Protein AF-A1TMW2-F1 (afdb_monomer_lite)

pLDDT: mean 96.27, std 4.97, range [53.75, 98.62]

Radius of gyration: 14.46 Å; chains: 1; bounding box: 36×32×36 Å

Structure (mmCIF, N/CA/C/O backbone):
data_AF-A1TMW2-F1
#
_entry.id   AF-A1TMW2-F1
#
loop_
_atom_site.group_PDB
_atom_site.id
_atom_site.type_symbol
_atom_site.label_atom_id
_atom_site.label_alt_id
_atom_site.label_comp_id
_atom_site.label_asym_id
_atom_site.label_entity_id
_atom_site.label_seq_id
_atom_site.pdbx_PDB_ins_code
_atom_site.Cartn_x
_atom_site.Cartn_y
_atom_site.Cartn_z
_atom_site.occupancy
_atom_site.B_iso_or_equiv
_atom_site.auth_seq_id
_atom_site.auth_comp_id
_atom_site.auth_asym_id
_atom_site.auth_atom_id
_atom_site.pdbx_PDB_model_num
ATOM 1 N N . MET A 1 1 ? 2.698 -14.244 2.326 1.00 80.12 1 MET A N 1
ATOM 2 C CA . MET A 1 1 ? 3.630 -13.751 1.301 1.00 80.12 1 MET A CA 1
ATOM 3 C C . MET A 1 1 ? 2.837 -12.822 0.417 1.00 80.12 1 MET A C 1
ATOM 5 O O . MET A 1 1 ? 1.767 -13.215 -0.052 1.00 80.12 1 MET A O 1
ATOM 9 N N . ALA A 1 2 ? 3.339 -11.604 0.244 1.00 89.25 2 ALA A N 1
ATOM 10 C CA . ALA A 1 2 ? 2.633 -10.568 -0.482 1.00 89.25 2 ALA A CA 1
ATOM 11 C C . ALA A 1 2 ? 2.417 -10.974 -1.949 1.00 89.25 2 ALA A C 1
ATOM 13 O O . ALA A 1 2 ? 3.272 -11.595 -2.581 1.00 89.25 2 ALA A O 1
ATOM 14 N N . LYS A 1 3 ? 1.246 -10.631 -2.478 1.00 96.19 3 LYS A N 1
ATOM 15 C CA . LYS A 1 3 ? 0.779 -10.953 -3.822 1.00 96.19 3 LYS A CA 1
ATOM 16 C C . LYS A 1 3 ? 1.001 -9.746 -4.728 1.00 96.19 3 LYS A C 1
ATOM 18 O O . LYS A 1 3 ? 0.596 -8.629 -4.406 1.00 96.19 3 LYS A O 1
ATOM 23 N N . PHE A 1 4 ? 1.630 -9.988 -5.869 1.00 97.19 4 PHE A N 1
ATOM 24 C CA . PHE A 1 4 ? 1.927 -8.983 -6.885 1.00 97.19 4 PHE A CA 1
ATOM 25 C C . PHE A 1 4 ? 0.949 -9.194 -8.039 1.00 97.19 4 PHE A C 1
ATOM 27 O O . PHE A 1 4 ? 0.825 -10.322 -8.526 1.00 97.19 4 PHE A O 1
ATOM 34 N N . SER A 1 5 ? 0.250 -8.135 -8.446 1.00 98.25 5 SER A N 1
ATOM 35 C CA . SER A 1 5 ? -0.669 -8.158 -9.601 1.00 98.25 5 SER A CA 1
ATOM 36 C C . SER A 1 5 ? 0.029 -8.579 -10.890 1.00 98.25 5 SER A C 1
ATOM 38 O O . SER A 1 5 ? 1.244 -8.416 -11.033 1.00 98.25 5 SER A O 1
ATOM 40 N N . THR A 1 6 ? -0.743 -9.073 -11.853 1.00 98.25 6 THR A N 1
ATOM 41 C CA . THR A 1 6 ? -0.240 -9.415 -13.187 1.00 98.25 6 THR A CA 1
ATOM 42 C C . THR A 1 6 ? 0.442 -8.214 -13.848 1.00 98.25 6 THR A C 1
ATOM 44 O O . THR A 1 6 ? 1.569 -8.351 -14.322 1.00 98.25 6 THR A O 1
ATOM 47 N N . GLY A 1 7 ? -0.165 -7.025 -13.780 1.00 97.44 7 GLY A N 1
ATOM 48 C CA . GLY A 1 7 ? 0.396 -5.798 -14.351 1.00 97.44 7 GLY A CA 1
ATOM 49 C C . GLY A 1 7 ? 1.739 -5.411 -13.730 1.00 97.44 7 GLY A C 1
ATOM 50 O O . GLY A 1 7 ? 2.684 -5.098 -14.451 1.00 97.44 7 GLY A O 1
ATOM 51 N N . LEU A 1 8 ? 1.868 -5.517 -12.402 1.00 97.69 8 LEU A N 1
ATOM 52 C CA . LEU A 1 8 ? 3.133 -5.241 -11.717 1.00 97.69 8 LEU A CA 1
ATOM 53 C C . LEU A 1 8 ? 4.221 -6.256 -12.085 1.00 97.69 8 LEU A C 1
ATOM 55 O O . LEU A 1 8 ? 5.348 -5.863 -12.373 1.00 97.69 8 LEU A O 1
ATOM 59 N N . ARG A 1 9 ? 3.897 -7.555 -12.082 1.00 97.50 9 ARG A N 1
ATOM 60 C CA . ARG A 1 9 ? 4.870 -8.611 -12.407 1.00 97.50 9 ARG A CA 1
ATOM 61 C C . ARG A 1 9 ? 5.373 -8.487 -13.843 1.00 97.50 9 ARG A C 1
ATOM 63 O O . ARG A 1 9 ? 6.576 -8.573 -14.058 1.00 97.50 9 ARG A O 1
ATOM 70 N N . ASN A 1 10 ? 4.471 -8.271 -14.799 1.00 97.69 10 ASN A N 1
ATOM 71 C CA . ASN A 1 10 ? 4.841 -8.133 -16.206 1.00 97.69 10 ASN A CA 1
ATOM 72 C C . ASN A 1 10 ? 5.665 -6.863 -16.430 1.00 97.69 10 ASN A C 1
ATOM 74 O O . ASN A 1 10 ? 6.739 -6.949 -17.010 1.00 97.69 10 ASN A O 1
ATOM 78 N N . GLY A 1 11 ? 5.243 -5.721 -15.872 1.00 97.19 11 GLY A N 1
ATOM 79 C CA . GLY A 1 11 ? 6.004 -4.473 -15.974 1.00 97.19 11 GLY A CA 1
ATOM 80 C C . GLY A 1 11 ? 7.436 -4.608 -15.447 1.00 97.19 11 GLY A C 1
ATOM 81 O O . GLY A 1 11 ? 8.371 -4.167 -16.111 1.00 97.19 11 GLY A O 1
ATOM 82 N N . MET A 1 12 ? 7.615 -5.300 -14.314 1.00 96.12 12 MET A N 1
ATOM 83 C CA . MET A 1 12 ? 8.933 -5.584 -13.727 1.00 96.12 12 MET A CA 1
ATOM 84 C C . MET A 1 12 ? 9.821 -6.505 -14.563 1.00 96.12 12 MET A C 1
ATOM 86 O O . MET A 1 12 ? 11.042 -6.417 -14.447 1.00 96.12 12 MET A O 1
ATOM 90 N N . LEU A 1 13 ? 9.233 -7.409 -15.348 1.00 96.12 13 LEU A N 1
ATOM 91 C CA . LEU A 1 13 ? 9.965 -8.294 -16.258 1.00 96.12 13 LEU A CA 1
ATOM 92 C C . LEU A 1 13 ? 10.214 -7.655 -17.631 1.00 96.12 13 LEU A C 1
ATOM 94 O O . LEU A 1 13 ? 11.033 -8.159 -18.396 1.00 96.12 13 LEU A O 1
ATOM 98 N N . GLU A 1 14 ? 9.517 -6.563 -17.930 1.00 95.44 14 GLU A N 1
ATOM 99 C CA . GLU A 1 14 ? 9.705 -5.749 -19.123 1.00 95.44 14 GLU A CA 1
ATOM 100 C C . GLU A 1 14 ? 10.621 -4.553 -18.804 1.00 95.44 14 GLU A C 1
ATOM 102 O O . GLU A 1 14 ? 11.790 -4.736 -18.464 1.00 95.44 14 GLU A O 1
ATOM 107 N N . SER A 1 15 ? 10.130 -3.317 -18.939 1.00 93.25 15 SER A N 1
ATOM 108 C CA . SER A 1 15 ? 10.937 -2.099 -18.794 1.00 93.25 15 SER A CA 1
ATOM 109 C C . SER A 1 15 ? 10.688 -1.313 -17.507 1.00 93.25 15 SER A C 1
ATOM 111 O O . SER A 1 15 ? 11.437 -0.381 -17.230 1.00 93.25 15 SER A O 1
ATOM 113 N N . THR A 1 16 ? 9.651 -1.638 -16.732 1.00 94.12 16 THR A N 1
ATOM 114 C CA . THR A 1 16 ? 9.208 -0.823 -15.591 1.00 94.12 16 THR A CA 1
ATOM 115 C C . THR A 1 16 ? 9.685 -1.422 -14.275 1.00 94.12 16 THR A C 1
ATOM 117 O O . THR A 1 16 ? 9.161 -2.424 -13.800 1.00 94.12 16 THR A O 1
ATOM 120 N N . GLY A 1 17 ? 10.642 -0.777 -13.609 1.00 94.94 17 GLY A N 1
ATOM 121 C CA . GLY A 1 17 ? 11.084 -1.226 -12.285 1.00 94.94 17 GLY A CA 1
ATOM 122 C C . GLY A 1 17 ? 9.980 -1.113 -11.220 1.00 94.94 17 GLY A C 1
ATOM 123 O O . GLY A 1 17 ? 9.101 -0.259 -11.310 1.00 94.94 17 GLY A O 1
ATOM 124 N N . PHE A 1 18 ? 10.059 -1.907 -10.141 1.00 96.06 18 PHE A N 1
ATOM 125 C CA . PHE A 1 18 ? 9.075 -1.859 -9.038 1.00 96.06 18 PHE A CA 1
ATOM 126 C C . PHE A 1 18 ? 8.871 -0.437 -8.490 1.00 96.06 18 PHE A C 1
ATOM 128 O O . PHE A 1 18 ? 7.740 -0.013 -8.253 1.00 96.06 18 PHE A O 1
ATOM 135 N N . LYS A 1 19 ? 9.971 0.311 -8.297 1.00 96.88 19 LYS A N 1
ATOM 136 C CA . LYS A 1 19 ? 9.914 1.695 -7.809 1.00 96.88 19 LYS A CA 1
ATOM 137 C C . LYS A 1 19 ? 9.102 2.573 -8.754 1.00 96.88 19 LYS A C 1
ATOM 139 O O . LYS A 1 19 ? 8.245 3.301 -8.285 1.00 96.88 19 LYS A O 1
ATOM 144 N N . GLU A 1 20 ? 9.357 2.496 -10.053 1.00 96.62 20 GLU A N 1
ATOM 145 C CA . GLU A 1 20 ? 8.649 3.292 -11.058 1.00 96.62 20 GLU A CA 1
ATOM 146 C C . GLU A 1 20 ? 7.156 2.947 -11.099 1.00 96.62 20 GLU A C 1
ATOM 148 O O . GLU A 1 20 ? 6.323 3.846 -11.108 1.00 96.62 20 GLU A O 1
ATOM 153 N N . ALA A 1 21 ? 6.814 1.658 -11.025 1.00 97.19 21 ALA A N 1
ATOM 154 C CA . ALA A 1 21 ? 5.427 1.200 -11.064 1.00 97.19 21 ALA A CA 1
ATOM 155 C C . ALA A 1 21 ? 4.581 1.667 -9.867 1.00 97.19 21 ALA A C 1
ATOM 157 O O . ALA A 1 21 ? 3.366 1.813 -10.000 1.00 97.19 21 ALA A O 1
ATOM 158 N N . LEU A 1 22 ? 5.191 1.839 -8.687 1.00 97.44 22 LEU A N 1
ATOM 159 C CA . LEU A 1 22 ? 4.461 2.066 -7.434 1.00 97.44 22 LEU A CA 1
ATOM 160 C C . LEU A 1 22 ? 4.823 3.367 -6.708 1.00 97.44 22 LEU A C 1
ATOM 162 O O . LEU A 1 22 ? 4.185 3.687 -5.703 1.00 97.44 22 LEU A O 1
ATOM 166 N N . GLN A 1 23 ? 5.796 4.144 -7.179 1.00 96.94 23 GLN A N 1
ATOM 167 C CA . GLN A 1 23 ? 6.070 5.468 -6.622 1.00 96.94 23 GLN A CA 1
ATOM 168 C C . GLN A 1 23 ? 4.867 6.399 -6.850 1.00 96.94 23 GLN A C 1
ATOM 170 O O . GLN A 1 23 ? 4.237 6.380 -7.902 1.00 96.94 23 GLN A O 1
ATOM 175 N N . GLY A 1 24 ? 4.512 7.190 -5.837 1.00 97.56 24 GLY A N 1
ATOM 176 C CA . GLY A 1 24 ? 3.328 8.051 -5.861 1.00 97.56 24 GLY A CA 1
ATOM 177 C C . GLY A 1 24 ? 2.005 7.325 -5.572 1.00 97.56 24 GLY A C 1
ATOM 178 O O . GLY A 1 24 ? 0.946 7.949 -5.626 1.00 97.56 24 GLY A O 1
ATOM 179 N N . SER A 1 25 ? 2.046 6.031 -5.239 1.00 98.19 25 SER A N 1
ATOM 180 C CA . SER A 1 25 ? 0.864 5.232 -4.879 1.00 98.19 25 SER A CA 1
ATOM 181 C C . SER A 1 25 ? 0.273 5.626 -3.522 1.00 98.19 25 SER A C 1
ATOM 183 O O . SER A 1 25 ? 0.828 6.436 -2.788 1.00 98.19 25 SER A O 1
ATOM 185 N N . VAL A 1 26 ? -0.847 5.016 -3.150 1.00 98.62 26 VAL A N 1
ATOM 186 C CA . VAL A 1 26 ? -1.420 5.083 -1.799 1.00 98.62 26 VAL A CA 1
ATOM 187 C C . VAL A 1 26 ? -1.525 3.680 -1.218 1.00 98.62 26 VAL A C 1
ATOM 189 O O . VAL A 1 26 ? -1.684 2.709 -1.960 1.00 98.62 26 VAL A O 1
ATOM 192 N N . LEU A 1 27 ? -1.447 3.556 0.108 1.00 98.62 27 LEU A N 1
ATOM 193 C CA . LEU A 1 27 ? -1.604 2.271 0.789 1.00 98.62 27 LEU A CA 1
ATOM 194 C C . LEU A 1 27 ? -2.971 2.230 1.467 1.00 98.62 27 LEU A C 1
ATOM 196 O O . LEU A 1 27 ? -3.232 2.954 2.425 1.00 98.62 27 LEU A O 1
ATOM 200 N N . LYS A 1 28 ? -3.856 1.386 0.948 1.00 98.56 28 LYS A N 1
ATOM 201 C CA . LYS A 1 28 ? -5.219 1.189 1.440 1.00 98.56 28 LYS A CA 1
ATOM 202 C C . LYS A 1 28 ? -5.248 -0.015 2.378 1.00 98.56 28 LYS A C 1
ATOM 204 O O . LYS A 1 28 ? -4.745 -1.078 2.023 1.00 98.56 28 LYS A O 1
ATOM 209 N N . ILE A 1 29 ? -5.819 0.148 3.566 1.00 98.50 29 ILE A N 1
ATOM 210 C CA . ILE A 1 29 ? -5.948 -0.889 4.597 1.00 98.50 29 ILE A CA 1
ATOM 211 C C . ILE A 1 29 ? -7.407 -1.302 4.691 1.00 98.50 29 ILE A C 1
ATOM 213 O O . ILE A 1 29 ? -8.282 -0.448 4.828 1.00 98.50 29 ILE A O 1
ATOM 217 N N . TYR A 1 30 ? -7.655 -2.606 4.665 1.00 98.56 30 TYR A N 1
ATOM 218 C CA . TYR A 1 30 ? -8.991 -3.181 4.628 1.00 98.56 30 TYR A CA 1
ATOM 219 C C . TYR A 1 30 ? -9.224 -4.166 5.774 1.00 98.56 30 TYR A C 1
ATOM 221 O O . TYR A 1 30 ? -8.307 -4.852 6.244 1.00 98.56 30 TYR A O 1
ATOM 229 N N . GLY A 1 31 ? -10.481 -4.258 6.198 1.00 98.19 31 GLY A N 1
ATOM 230 C CA . GLY A 1 31 ? -10.981 -5.271 7.119 1.00 98.19 31 GLY A CA 1
ATOM 231 C C . GLY A 1 31 ? -11.981 -6.196 6.436 1.00 98.19 31 GLY A C 1
ATOM 232 O O . GLY A 1 31 ? -12.925 -5.719 5.810 1.00 98.19 31 GLY A O 1
ATOM 233 N N . GLY A 1 32 ? -11.798 -7.508 6.566 1.00 97.00 32 GLY A N 1
ATOM 234 C CA . GLY A 1 32 ? -12.693 -8.517 6.002 1.00 97.00 32 GLY A CA 1
ATOM 235 C C . GLY A 1 32 ? -11.936 -9.699 5.404 1.00 97.00 32 GLY A C 1
ATOM 236 O O . GLY A 1 32 ? -10.801 -9.985 5.778 1.00 97.00 32 GLY A O 1
ATOM 237 N N . ALA A 1 33 ? -12.580 -10.404 4.473 1.00 96.94 33 ALA A N 1
ATOM 238 C CA . ALA A 1 33 ? -11.916 -11.451 3.708 1.00 96.94 33 ALA A CA 1
ATOM 239 C C . ALA A 1 33 ? -10.815 -10.840 2.831 1.00 96.94 33 ALA A C 1
ATOM 241 O O . ALA A 1 33 ? -11.037 -9.817 2.183 1.00 96.94 33 ALA A O 1
ATOM 242 N N . VAL A 1 34 ? -9.640 -11.468 2.813 1.00 97.38 34 VAL A N 1
ATOM 243 C CA . VAL A 1 34 ? -8.524 -11.067 1.949 1.00 97.38 34 VAL A CA 1
ATOM 244 C C . VAL A 1 34 ? -8.770 -11.617 0.542 1.00 97.38 34 VAL A C 1
ATOM 246 O O . VAL A 1 34 ? -9.008 -12.819 0.432 1.00 97.38 34 VAL A O 1
ATOM 249 N N . PRO A 1 35 ? -8.666 -10.806 -0.528 1.00 97.44 35 PRO A N 1
ATOM 250 C CA . PRO A 1 35 ? -8.782 -11.318 -1.889 1.00 97.44 35 PRO A CA 1
ATOM 251 C C . PRO A 1 35 ? -7.732 -12.396 -2.222 1.00 97.44 35 PRO A C 1
ATOM 253 O O . PRO A 1 35 ? -6.584 -12.365 -1.742 1.00 97.44 35 PRO A O 1
ATOM 256 N N . ASP A 1 36 ? -8.107 -13.330 -3.098 1.00 96.12 36 ASP A N 1
ATOM 257 C CA . ASP A 1 36 ? -7.264 -14.464 -3.508 1.00 96.12 36 ASP A CA 1
ATOM 258 C C . ASP A 1 36 ? -5.972 -14.031 -4.205 1.00 96.12 36 ASP A C 1
ATOM 260 O O . ASP A 1 36 ? -4.931 -14.665 -4.025 1.00 96.12 36 ASP A O 1
ATOM 264 N N . ASP A 1 37 ? -5.982 -12.891 -4.888 1.00 97.19 37 ASP A N 1
ATOM 265 C CA . ASP A 1 37 ? -4.805 -12.264 -5.477 1.00 97.19 37 ASP A CA 1
ATOM 266 C C . ASP A 1 37 ? -4.945 -10.731 -5.524 1.00 97.19 37 ASP A C 1
ATOM 268 O O . ASP A 1 37 ? -5.888 -10.151 -4.981 1.00 97.19 37 ASP A O 1
ATOM 272 N N . ALA A 1 38 ? -3.940 -10.060 -6.087 1.00 97.75 38 ALA A N 1
ATOM 273 C CA . ALA A 1 38 ? -3.936 -8.607 -6.236 1.00 97.75 38 ALA A CA 1
ATOM 274 C C . ALA A 1 38 ? -4.700 -8.124 -7.488 1.00 97.75 38 ALA A C 1
ATOM 276 O O . ALA A 1 38 ? -4.962 -6.925 -7.600 1.00 97.75 38 ALA A O 1
ATOM 277 N N . ASP A 1 39 ? -5.067 -9.025 -8.403 1.00 98.44 39 ASP A N 1
ATOM 278 C CA . ASP A 1 39 ? -5.857 -8.704 -9.594 1.00 98.44 39 ASP A CA 1
ATOM 279 C C . ASP A 1 39 ? -7.353 -8.662 -9.252 1.00 98.44 39 ASP A C 1
ATOM 281 O O . ASP A 1 39 ? -8.097 -7.847 -9.796 1.00 98.44 39 ASP A O 1
ATOM 285 N N . ALA A 1 40 ? -7.787 -9.482 -8.293 1.00 98.50 40 ALA A N 1
ATOM 286 C CA . ALA A 1 40 ? -9.149 -9.555 -7.799 1.00 98.50 40 ALA A CA 1
ATOM 287 C C . ALA A 1 40 ? -9.658 -8.216 -7.240 1.00 98.50 40 ALA A C 1
ATOM 289 O O . ALA A 1 40 ? 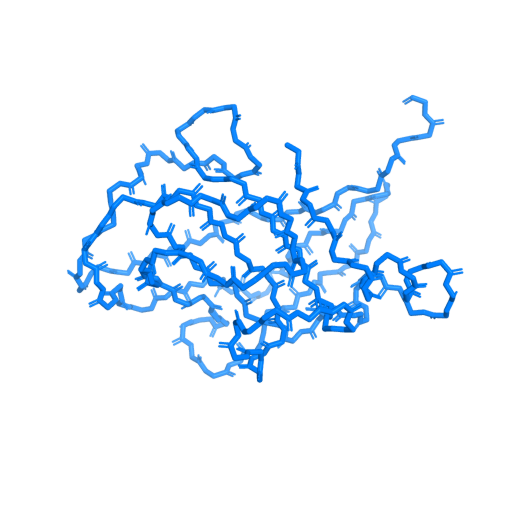-8.910 -7.388 -6.690 1.00 98.50 40 ALA A O 1
ATOM 290 N N . ALA A 1 41 ? -10.974 -8.030 -7.362 1.00 98.31 41 ALA A N 1
ATOM 291 C CA . ALA A 1 41 ? -11.668 -6.899 -6.767 1.00 98.31 41 ALA A CA 1
ATOM 292 C C . ALA A 1 41 ? -11.451 -6.870 -5.245 1.00 98.31 41 ALA A C 1
ATOM 294 O O . ALA A 1 41 ? -11.279 -7.908 -4.602 1.00 98.31 41 ALA A O 1
ATOM 295 N N . VAL A 1 42 ? -11.441 -5.670 -4.669 1.00 97.81 42 VAL A N 1
ATOM 296 C CA . VAL A 1 42 ? -11.352 -5.503 -3.215 1.00 97.81 42 VAL A CA 1
ATOM 297 C C . VAL A 1 42 ? -12.562 -6.142 -2.531 1.00 97.81 42 VAL A C 1
ATOM 299 O O . VAL A 1 42 ? -13.679 -6.091 -3.044 1.00 97.81 42 VAL A O 1
ATOM 302 N N . SER A 1 43 ? -12.347 -6.723 -1.354 1.00 96.00 43 SER A N 1
ATOM 303 C CA . SER A 1 43 ? -13.395 -7.320 -0.526 1.00 96.00 43 SER A CA 1
ATOM 304 C C . SER A 1 43 ? -13.350 -6.760 0.891 1.00 96.00 43 SER A C 1
ATOM 306 O O . SER A 1 43 ? -12.298 -6.396 1.407 1.00 96.00 43 SER A O 1
ATOM 308 N N . GLY A 1 44 ? -14.504 -6.702 1.552 1.00 96.00 44 GLY A N 1
ATOM 309 C CA . GLY A 1 44 ? -14.610 -6.111 2.885 1.00 96.00 44 GLY A CA 1
ATOM 310 C C . GLY A 1 44 ? -14.629 -4.581 2.864 1.00 96.00 44 GLY A C 1
ATOM 311 O O . GLY A 1 44 ? -15.057 -3.959 1.893 1.00 96.00 44 GLY A O 1
ATOM 312 N N . THR A 1 45 ? -14.200 -3.975 3.968 1.00 97.56 45 THR A N 1
ATOM 313 C CA . THR A 1 45 ? -14.364 -2.544 4.242 1.00 97.56 45 THR A CA 1
ATOM 314 C C . THR A 1 45 ? -13.020 -1.832 4.213 1.00 97.56 45 THR A C 1
ATOM 316 O O . THR A 1 45 ? -12.075 -2.269 4.867 1.00 97.56 45 THR A O 1
ATOM 319 N N . LEU A 1 46 ? -12.935 -0.703 3.507 1.00 97.94 46 LEU A N 1
ATOM 320 C CA . LEU A 1 46 ? -11.777 0.191 3.575 1.00 97.94 46 LEU A CA 1
ATOM 321 C C . LEU A 1 46 ? -11.736 0.875 4.949 1.00 97.94 46 LEU A C 1
ATOM 323 O O . LEU A 1 46 ? -12.631 1.642 5.287 1.00 97.94 46 LEU A O 1
ATOM 327 N N . LEU A 1 47 ? -10.691 0.608 5.731 1.00 98.31 47 LEU A N 1
ATOM 328 C CA . LEU A 1 47 ? -10.511 1.166 7.075 1.00 98.31 47 LEU A CA 1
ATOM 329 C C . LEU A 1 47 ? -9.645 2.420 7.073 1.00 98.31 47 LEU A C 1
ATOM 331 O O . LEU A 1 47 ? -9.884 3.317 7.870 1.00 98.31 47 LEU A O 1
ATOM 335 N N . ALA A 1 48 ? -8.629 2.490 6.210 1.00 98.00 48 ALA A N 1
ATOM 336 C CA . ALA A 1 48 ? -7.743 3.645 6.110 1.00 98.00 48 ALA A CA 1
ATOM 337 C C . ALA A 1 48 ? -7.085 3.739 4.731 1.00 98.00 48 ALA A C 1
ATOM 339 O O . ALA A 1 48 ? -6.819 2.727 4.088 1.00 98.00 48 ALA A O 1
ATOM 340 N N . THR A 1 49 ? -6.765 4.963 4.312 1.00 98.38 49 THR A N 1
ATOM 341 C CA . THR A 1 49 ? -5.849 5.232 3.195 1.00 98.38 49 THR A CA 1
ATOM 342 C C . THR A 1 49 ? -4.670 6.027 3.732 1.00 98.38 49 THR A C 1
ATOM 344 O O . THR A 1 49 ? -4.865 7.061 4.371 1.00 98.38 49 THR A O 1
ATOM 347 N N . LEU A 1 50 ? -3.462 5.520 3.510 1.00 98.62 50 LEU A N 1
ATOM 348 C CA . LEU A 1 50 ? -2.216 6.165 3.890 1.00 98.62 50 LEU A CA 1
ATOM 349 C C . LEU A 1 50 ? -1.655 6.951 2.711 1.00 98.62 50 LEU A C 1
ATOM 351 O O . LEU A 1 50 ? -1.562 6.440 1.592 1.00 98.62 50 LEU A O 1
ATOM 355 N N . THR A 1 51 ? -1.234 8.171 3.013 1.00 98.62 51 THR A N 1
ATOM 356 C CA . THR A 1 51 ? -0.587 9.121 2.106 1.00 98.62 51 THR A CA 1
ATOM 357 C C . THR A 1 51 ? 0.567 9.805 2.838 1.00 98.62 51 THR A C 1
ATOM 359 O O . THR A 1 51 ? 0.775 9.591 4.041 1.00 98.62 51 THR A O 1
ATOM 362 N N . ASP A 1 52 ? 1.345 10.623 2.129 1.00 98.31 52 ASP A N 1
ATOM 363 C CA . ASP A 1 52 ? 2.402 11.407 2.758 1.00 98.31 52 ASP A CA 1
ATOM 364 C C . ASP A 1 52 ? 1.799 12.441 3.717 1.00 98.31 52 ASP A C 1
ATOM 366 O O . ASP A 1 52 ? 0.952 13.255 3.341 1.00 98.31 52 ASP A O 1
ATOM 370 N N . ASN A 1 53 ? 2.198 12.360 4.986 1.00 98.12 53 ASN A N 1
ATOM 371 C CA . ASN A 1 53 ? 1.675 13.139 6.104 1.00 98.12 53 ASN A CA 1
ATOM 372 C C . ASN A 1 53 ? 0.140 13.066 6.281 1.00 98.12 53 ASN A C 1
ATOM 374 O O . ASN A 1 53 ? -0.447 13.880 6.999 1.00 98.12 53 ASN A 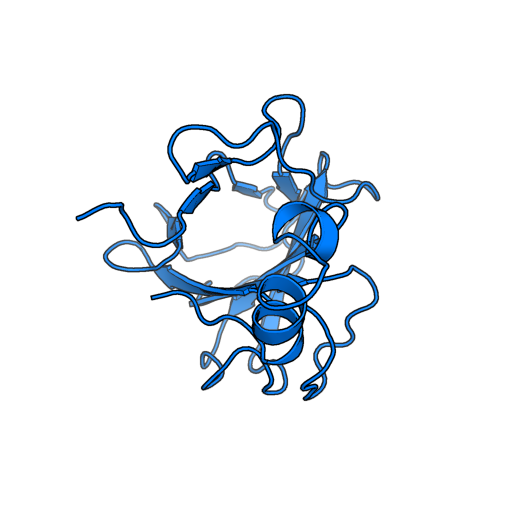O 1
ATOM 378 N N . GLY A 1 54 ? -0.526 12.080 5.668 1.00 97.38 54 GLY A N 1
ATOM 379 C CA . GLY A 1 54 ? -1.988 11.994 5.629 1.00 97.38 54 GLY A CA 1
ATOM 380 C C . GLY A 1 54 ? -2.645 13.098 4.787 1.00 97.38 54 GLY A C 1
ATOM 381 O O . GLY A 1 54 ? -3.808 13.427 5.027 1.00 97.38 54 GLY A O 1
ATOM 382 N N . GLY A 1 55 ? -1.891 13.715 3.870 1.00 96.00 55 GLY A N 1
ATOM 383 C CA . GLY A 1 55 ? -2.356 14.725 2.919 1.00 96.00 55 GLY A CA 1
ATOM 384 C C . GLY A 1 55 ? -2.703 14.132 1.550 1.00 96.00 55 GLY A C 1
ATOM 385 O O . GLY A 1 55 ? -3.166 12.997 1.448 1.00 96.00 55 GLY A O 1
ATOM 386 N N . SER A 1 56 ? -2.466 14.896 0.482 1.00 93.50 56 SER A N 1
ATOM 387 C CA . SER A 1 56 ? -2.699 14.476 -0.911 1.00 93.50 56 SER A CA 1
ATOM 388 C C . SER A 1 56 ? -1.464 13.888 -1.608 1.00 93.50 56 SER A C 1
ATOM 390 O O . SER A 1 56 ? -1.568 13.430 -2.743 1.00 93.50 56 SER A O 1
ATOM 392 N N . GLY A 1 57 ? -0.296 13.910 -0.957 1.00 95.81 57 GLY A N 1
ATOM 393 C CA . GLY A 1 57 ? 0.957 13.418 -1.528 1.00 95.81 57 GLY A CA 1
ATOM 394 C C . GLY A 1 57 ? 1.003 11.893 -1.622 1.00 95.81 57 GLY A C 1
ATOM 395 O O . GLY A 1 57 ? 0.656 11.190 -0.671 1.00 95.81 57 GLY A O 1
ATOM 396 N N . GLY A 1 58 ? 1.465 11.384 -2.763 1.00 97.25 58 GLY A N 1
ATOM 397 C CA . GLY A 1 58 ? 1.699 9.958 -2.961 1.00 97.25 58 GLY A CA 1
ATOM 398 C C . GLY A 1 58 ? 2.870 9.420 -2.131 1.00 97.25 58 GLY A C 1
ATOM 399 O O . GLY A 1 58 ? 3.774 10.149 -1.715 1.00 97.25 58 GLY A O 1
ATOM 400 N N . LEU A 1 59 ? 2.842 8.113 -1.903 1.00 98.44 59 LEU A N 1
ATOM 401 C CA . LEU A 1 59 ? 3.836 7.358 -1.160 1.00 98.44 59 LEU A CA 1
ATOM 402 C C . LEU A 1 59 ? 5.040 7.040 -2.054 1.00 98.44 59 LEU A C 1
ATOM 404 O O . LEU A 1 59 ? 4.913 6.425 -3.112 1.00 98.44 59 LEU A O 1
ATOM 408 N N . ASN A 1 60 ? 6.222 7.462 -1.621 1.00 97.88 60 ASN A N 1
ATOM 409 C CA . ASN A 1 60 ? 7.467 7.380 -2.368 1.00 97.88 60 ASN A CA 1
ATOM 410 C C . ASN A 1 60 ? 8.484 6.467 -1.681 1.00 97.88 60 ASN A C 1
ATOM 412 O O . ASN A 1 60 ? 8.501 6.302 -0.460 1.00 97.88 60 ASN A O 1
ATOM 416 N N . PHE A 1 61 ? 9.368 5.893 -2.492 1.00 98.19 61 PHE A N 1
ATOM 417 C CA . PHE A 1 61 ? 10.444 5.016 -2.045 1.00 98.19 61 PHE A CA 1
ATOM 418 C C . PHE A 1 61 ? 11.801 5.715 -2.097 1.00 98.19 61 PHE A C 1
ATOM 420 O O . PHE A 1 61 ? 12.062 6.520 -2.998 1.00 98.19 61 PHE A O 1
ATOM 427 N N . GLY A 1 62 ? 12.691 5.325 -1.183 1.00 97.25 62 GLY A N 1
ATOM 428 C CA . GLY A 1 62 ? 14.090 5.746 -1.179 1.00 97.25 62 GLY A CA 1
ATOM 429 C C . GLY A 1 62 ? 14.916 5.099 -2.299 1.00 97.25 62 GLY A C 1
ATOM 430 O O . GLY A 1 62 ? 14.396 4.669 -3.334 1.00 97.25 62 GLY A O 1
ATOM 431 N N . ALA A 1 63 ? 16.232 5.043 -2.111 1.00 96.44 63 ALA A N 1
ATOM 432 C CA . ALA A 1 63 ? 17.123 4.278 -2.982 1.00 96.44 63 ALA A CA 1
ATOM 433 C C . ALA A 1 63 ? 17.089 2.787 -2.611 1.00 96.44 63 ALA A C 1
ATOM 435 O O . ALA A 1 63 ? 17.011 2.443 -1.431 1.00 96.44 63 ALA A O 1
ATOM 436 N N . ALA A 1 64 ? 17.153 1.907 -3.611 1.00 95.75 64 ALA A N 1
ATOM 437 C CA . ALA A 1 64 ? 17.304 0.477 -3.367 1.00 95.75 64 ALA A CA 1
ATOM 438 C C . ALA A 1 64 ? 18.733 0.164 -2.895 1.00 95.75 64 ALA A C 1
ATOM 440 O O . ALA A 1 64 ? 19.695 0.726 -3.419 1.00 95.75 64 ALA A O 1
ATOM 441 N N . ALA A 1 65 ? 18.875 -0.759 -1.946 1.00 95.00 65 ALA A N 1
ATOM 442 C CA . ALA A 1 65 ? 20.165 -1.255 -1.473 1.00 95.00 65 ALA A CA 1
ATOM 443 C C . ALA A 1 65 ? 20.050 -2.741 -1.113 1.00 95.00 65 ALA A C 1
ATOM 445 O O . ALA A 1 65 ? 19.113 -3.143 -0.428 1.00 95.00 65 ALA A O 1
ATOM 446 N N . GLY A 1 66 ? 20.982 -3.572 -1.593 1.00 92.38 66 GLY A N 1
ATOM 447 C CA . GLY A 1 66 ? 21.013 -5.005 -1.261 1.00 92.38 66 GLY A CA 1
ATOM 448 C C . GLY A 1 66 ? 19.744 -5.784 -1.640 1.00 92.38 66 GLY A C 1
ATOM 449 O O . GLY A 1 66 ? 19.364 -6.698 -0.920 1.00 92.38 66 GLY A O 1
ATOM 450 N N . GLY A 1 67 ? 19.055 -5.399 -2.723 1.00 93.25 67 GLY A N 1
ATOM 451 C CA . GLY A 1 67 ? 17.792 -6.026 -3.146 1.00 93.25 67 GLY A CA 1
ATOM 452 C C . GLY A 1 67 ? 16.553 -5.573 -2.363 1.00 93.25 67 GLY A C 1
ATOM 453 O O . GLY A 1 67 ? 15.461 -6.084 -2.608 1.00 93.25 67 GLY A O 1
ATOM 454 N N . ILE A 1 68 ? 16.706 -4.604 -1.455 1.00 95.31 68 ILE A N 1
ATOM 455 C CA . ILE A 1 68 ? 15.637 -4.054 -0.619 1.00 95.31 68 ILE A CA 1
ATOM 456 C C . ILE A 1 68 ? 15.322 -2.624 -1.063 1.00 95.31 68 ILE A C 1
ATOM 458 O O . ILE A 1 68 ? 16.220 -1.798 -1.236 1.00 95.31 68 ILE A O 1
ATOM 462 N N . LEU A 1 69 ? 14.034 -2.322 -1.209 1.00 97.06 69 LEU A N 1
ATOM 463 C CA . LEU A 1 69 ? 13.509 -0.983 -1.443 1.00 97.06 69 LEU A CA 1
ATOM 464 C C . LEU A 1 69 ? 12.604 -0.573 -0.276 1.00 97.06 69 LEU A C 1
ATOM 466 O O . LEU A 1 69 ? 11.529 -1.140 -0.085 1.00 97.06 69 LEU A O 1
ATOM 470 N N . SER A 1 70 ? 13.031 0.431 0.485 1.00 97.75 70 SER A N 1
ATOM 471 C CA . SER A 1 70 ? 12.304 0.946 1.653 1.00 97.75 70 SER A CA 1
ATOM 472 C C 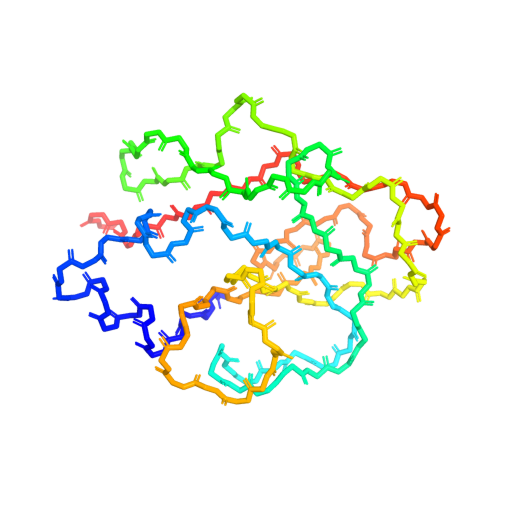. SER A 1 70 ? 11.499 2.200 1.320 1.00 97.75 70 SER A C 1
ATOM 474 O O . SER A 1 70 ? 11.824 2.924 0.370 1.00 97.75 70 SER A O 1
ATOM 476 N N . LYS A 1 71 ? 10.474 2.499 2.132 1.00 97.69 71 LYS A N 1
ATOM 477 C CA . LYS A 1 71 ? 9.804 3.808 2.090 1.00 97.69 71 LYS A CA 1
ATOM 478 C C . LYS A 1 71 ? 10.830 4.939 2.182 1.00 97.69 71 LYS A C 1
ATOM 480 O O . LYS A 1 71 ? 11.855 4.794 2.853 1.00 97.69 71 LYS A O 1
ATOM 485 N N . ASP A 1 72 ? 10.533 6.069 1.554 1.00 97.81 72 ASP A N 1
ATOM 486 C CA . ASP A 1 72 ? 11.336 7.275 1.717 1.00 97.81 72 ASP A CA 1
ATOM 487 C C . ASP A 1 72 ? 11.367 7.681 3.203 1.00 97.81 72 ASP A C 1
ATOM 489 O O . ASP A 1 72 ? 10.337 7.735 3.892 1.00 97.81 72 ASP A O 1
ATOM 493 N N . THR A 1 73 ? 12.569 7.905 3.732 1.00 95.50 73 THR A N 1
ATOM 494 C CA . THR A 1 73 ? 12.773 8.305 5.126 1.00 95.50 73 THR A CA 1
ATOM 495 C C . THR A 1 73 ? 12.309 9.735 5.376 1.00 95.50 73 THR A C 1
ATOM 497 O O . THR A 1 73 ? 11.951 10.044 6.510 1.00 95.50 73 THR A O 1
ATOM 500 N N . ALA A 1 74 ? 12.238 10.573 4.335 1.00 96.50 74 ALA A N 1
ATOM 501 C CA . ALA A 1 74 ? 11.708 11.930 4.420 1.00 96.50 74 ALA A CA 1
ATOM 502 C C . ALA A 1 74 ? 10.172 11.975 4.532 1.00 96.50 74 ALA A C 1
ATOM 504 O O . ALA A 1 74 ? 9.621 12.989 4.957 1.00 96.50 74 ALA A O 1
ATOM 505 N N . GLN A 1 75 ? 9.473 10.891 4.178 1.00 97.81 75 GLN A N 1
ATOM 506 C CA . GLN A 1 75 ? 8.012 10.839 4.213 1.00 97.81 75 GLN A CA 1
ATOM 507 C C . GLN A 1 75 ? 7.464 10.182 5.475 1.00 97.81 75 GLN A C 1
ATOM 509 O O . GLN A 1 75 ? 8.006 9.198 5.993 1.00 97.81 75 GLN A O 1
ATOM 514 N N . VAL A 1 76 ? 6.294 10.648 5.909 1.00 98.19 76 VAL A N 1
ATOM 515 C CA . VAL A 1 76 ? 5.531 10.028 6.997 1.00 98.19 76 VAL A CA 1
ATOM 516 C C . VAL A 1 76 ? 4.296 9.373 6.399 1.00 98.19 76 VAL A C 1
ATOM 518 O O . VAL A 1 76 ? 3.336 10.050 6.053 1.00 98.19 76 VAL A O 1
ATOM 521 N N . TRP A 1 77 ? 4.311 8.049 6.267 1.00 98.38 77 TRP A N 1
ATOM 522 C CA . TRP A 1 77 ? 3.193 7.301 5.693 1.00 98.38 77 TRP A CA 1
ATOM 523 C C . TRP A 1 77 ? 2.113 7.122 6.755 1.00 98.38 77 TRP A C 1
ATOM 525 O O . TRP A 1 77 ? 2.259 6.303 7.664 1.00 98.38 77 TRP A O 1
ATOM 535 N N . LYS A 1 78 ? 1.042 7.911 6.679 1.00 98.38 78 LYS A N 1
ATOM 536 C CA . LYS A 1 78 ? 0.008 7.928 7.718 1.00 98.38 78 LYS A CA 1
ATOM 537 C C . LYS A 1 78 ? -1.370 8.249 7.165 1.00 98.38 78 LYS A C 1
ATOM 539 O O . LYS A 1 78 ? -1.514 8.778 6.068 1.00 98.38 78 LYS A O 1
ATOM 544 N N . THR A 1 79 ? -2.377 7.968 7.977 1.00 98.44 79 THR A N 1
ATOM 545 C CA . THR A 1 79 ? -3.676 8.630 7.910 1.00 98.44 79 THR A CA 1
ATOM 546 C C . THR A 1 79 ? -3.821 9.551 9.120 1.00 98.44 79 THR A C 1
ATOM 548 O O . THR A 1 79 ? -3.387 9.217 10.226 1.00 98.44 79 THR A O 1
ATOM 551 N N . ASN A 1 80 ? -4.398 10.735 8.916 1.00 98.06 80 ASN A N 1
ATOM 552 C CA . ASN A 1 80 ? -4.660 11.678 10.007 1.00 98.06 80 ASN A CA 1
ATOM 553 C C . ASN A 1 80 ? -5.859 11.261 10.865 1.00 98.06 80 ASN A C 1
ATOM 555 O O . ASN A 1 80 ? -5.931 11.637 12.030 1.00 98.06 80 ASN A O 1
ATOM 559 N N . SER A 1 81 ? -6.775 10.482 10.295 1.00 97.81 81 SER A N 1
ATOM 560 C CA . SER A 1 81 ? -7.956 9.969 10.975 1.00 97.81 81 SER A CA 1
ATOM 561 C C . SER A 1 81 ? -8.460 8.743 10.223 1.00 97.81 81 SER A C 1
ATOM 563 O O . SER A 1 81 ? -8.788 8.834 9.040 1.00 97.81 81 SER A O 1
ATOM 565 N N . ILE A 1 82 ? -8.513 7.599 10.903 1.00 98.25 82 ILE A N 1
ATOM 566 C CA . ILE A 1 82 ? -9.162 6.380 10.416 1.00 98.25 82 ILE A CA 1
ATOM 567 C C . ILE A 1 82 ? -10.655 6.690 10.186 1.00 98.25 82 ILE A C 1
ATOM 569 O O . ILE A 1 82 ? -11.337 7.079 11.139 1.00 98.25 82 ILE A O 1
ATOM 573 N N . PRO A 1 83 ? -11.199 6.522 8.965 1.00 97.06 83 PRO A N 1
ATOM 574 C CA . PRO A 1 83 ? -12.611 6.807 8.704 1.00 97.06 83 PRO A CA 1
ATOM 575 C C . PRO A 1 83 ? -13.587 5.784 9.292 1.00 97.06 83 PRO A C 1
ATOM 577 O O . PRO A 1 83 ? -14.750 6.108 9.523 1.00 97.06 83 PRO A O 1
ATOM 580 N N . THR A 1 84 ? -13.167 4.533 9.493 1.00 97.44 84 THR A N 1
ATOM 581 C CA . THR A 1 84 ? -14.074 3.449 9.900 1.00 97.44 84 THR A CA 1
ATOM 582 C C . THR A 1 84 ? -13.406 2.506 10.890 1.00 97.44 84 THR A C 1
ATOM 584 O O . THR A 1 84 ? -12.294 2.037 10.657 1.00 97.44 84 THR A O 1
ATOM 587 N N . THR A 1 85 ? -14.098 2.216 11.996 1.00 97.94 85 THR A N 1
ATOM 588 C CA . THR A 1 85 ?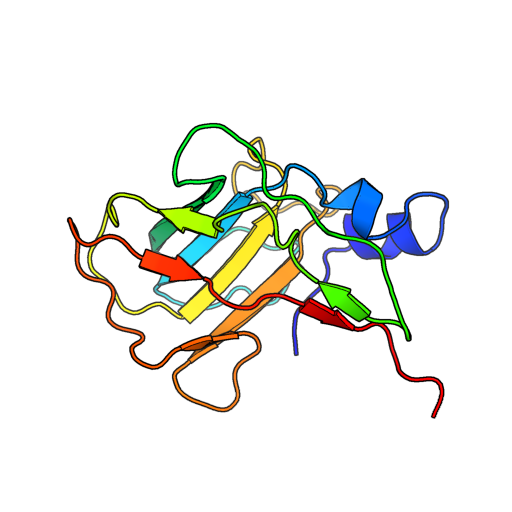 -13.638 1.236 12.986 1.00 97.94 85 THR A CA 1
ATOM 589 C C . THR A 1 85 ? -13.734 -0.174 12.412 1.00 97.94 85 THR A C 1
ATOM 591 O O . THR A 1 85 ? -14.761 -0.549 11.851 1.00 97.94 85 THR A O 1
ATOM 594 N N . GLY A 1 86 ? -12.695 -0.980 12.596 1.00 97.88 86 GLY A N 1
ATOM 595 C CA . GLY A 1 86 ? -12.689 -2.369 12.156 1.00 97.88 86 GLY A CA 1
ATOM 596 C C . GLY A 1 86 ? -11.389 -3.084 12.491 1.00 97.88 86 GLY A C 1
ATOM 597 O O . GLY A 1 86 ? -10.445 -2.486 13.001 1.00 97.88 86 GLY A O 1
ATOM 598 N N . SER A 1 87 ? -11.341 -4.383 12.202 1.00 98.00 87 SER A N 1
ATOM 599 C CA . SER A 1 87 ? -10.106 -5.158 12.308 1.00 98.00 87 SER A CA 1
ATOM 600 C C . SER A 1 87 ? -9.395 -5.174 10.957 1.00 98.00 87 SER A C 1
ATOM 602 O O . SER A 1 87 ? -9.966 -5.633 9.970 1.00 98.00 87 SER A O 1
ATOM 604 N N . ALA A 1 88 ? -8.174 -4.646 10.901 1.00 98.44 88 ALA A N 1
ATOM 605 C CA . ALA A 1 88 ? -7.330 -4.665 9.714 1.00 98.44 88 ALA A CA 1
ATOM 606 C C . ALA A 1 88 ? -6.851 -6.092 9.417 1.00 98.44 88 ALA A C 1
ATOM 608 O O . ALA A 1 88 ? -6.344 -6.786 10.296 1.00 98.44 88 ALA A O 1
ATOM 609 N N . THR A 1 89 ? -7.003 -6.509 8.161 1.00 98.31 89 THR A N 1
ATOM 610 C CA . THR A 1 89 ? -6.766 -7.894 7.706 1.00 98.31 89 THR A CA 1
ATOM 611 C C . THR A 1 89 ? -5.845 -7.974 6.495 1.00 98.31 89 THR A C 1
ATOM 613 O O . THR A 1 89 ? -5.099 -8.942 6.351 1.00 98.31 89 THR A O 1
ATOM 616 N N . TYR A 1 90 ? -5.854 -6.959 5.629 1.00 98.62 90 TYR A N 1
ATOM 617 C CA . TYR A 1 90 ? -4.938 -6.863 4.498 1.00 98.62 90 TYR A CA 1
ATOM 618 C C . TYR A 1 90 ? -4.726 -5.409 4.072 1.00 98.62 90 TYR A C 1
ATOM 620 O O . TYR A 1 90 ? -5.514 -4.521 4.405 1.00 98.62 90 TYR A O 1
ATOM 628 N N . PHE A 1 91 ? -3.656 -5.169 3.321 1.00 98.50 91 PHE A N 1
ATOM 629 C CA . PHE A 1 91 ? -3.401 -3.901 2.649 1.00 98.50 91 PHE A CA 1
ATOM 630 C C . PHE A 1 91 ? -3.267 -4.094 1.142 1.00 98.50 91 PHE A C 1
ATOM 632 O O . PHE A 1 91 ? -2.920 -5.177 0.667 1.00 98.50 91 PHE A O 1
ATOM 639 N N . ARG A 1 92 ? -3.475 -3.009 0.398 1.00 98.56 92 ARG A N 1
ATOM 640 C CA . ARG A 1 92 ? -3.128 -2.891 -1.017 1.00 98.56 92 ARG A CA 1
ATOM 641 C C . ARG A 1 92 ? -2.398 -1.571 -1.252 1.00 98.56 92 ARG A C 1
ATOM 643 O O . ARG A 1 92 ? -2.915 -0.513 -0.909 1.00 98.56 92 ARG A O 1
ATOM 650 N N . LEU A 1 93 ? -1.198 -1.643 -1.816 1.00 98.62 93 LEU A N 1
ATOM 651 C CA . LEU A 1 93 ? -0.473 -0.504 -2.369 1.00 98.62 93 LEU A CA 1
ATOM 652 C C . LEU A 1 93 ? -0.791 -0.427 -3.866 1.00 98.62 93 LEU A C 1
ATOM 654 O O . LEU A 1 93 ? -0.563 -1.400 -4.588 1.00 98.62 93 LEU A O 1
ATOM 658 N N . SER A 1 94 ? -1.340 0.700 -4.306 1.00 98.38 94 SER A N 1
ATOM 659 C CA . SER A 1 94 ? -1.823 0.907 -5.677 1.00 98.38 94 SER A CA 1
ATOM 660 C C . SER A 1 94 ? -1.853 2.397 -6.034 1.00 98.38 94 SER A C 1
ATOM 662 O O . SER A 1 94 ? -1.897 3.231 -5.122 1.00 98.38 94 SER A O 1
ATOM 664 N N . PRO A 1 95 ? -1.938 2.767 -7.324 1.00 98.12 95 PRO A N 1
ATOM 665 C CA . PRO A 1 95 ? -2.214 4.143 -7.725 1.00 98.12 95 PRO A CA 1
ATOM 666 C C . PRO A 1 95 ? -3.442 4.719 -7.006 1.00 98.12 95 PRO A C 1
ATOM 668 O O . PRO A 1 95 ? -4.404 4.002 -6.718 1.00 98.12 95 PRO A O 1
ATOM 671 N N . ALA A 1 96 ? -3.439 6.027 -6.739 1.00 96.25 96 ALA A N 1
ATOM 672 C CA . ALA A 1 96 ? -4.580 6.706 -6.116 1.00 96.25 96 ALA A CA 1
ATOM 673 C C . ALA A 1 96 ? -5.871 6.581 -6.949 1.00 96.25 96 ALA A C 1
ATOM 675 O O . ALA A 1 96 ? -6.961 6.534 -6.385 1.00 96.25 96 ALA A O 1
ATOM 676 N N . SER A 1 97 ? -5.731 6.483 -8.275 1.00 96.25 97 SER A N 1
ATOM 677 C CA . SER A 1 97 ? -6.821 6.291 -9.237 1.00 96.25 97 SER A CA 1
ATOM 678 C C . SER A 1 97 ? -7.392 4.872 -9.276 1.00 96.25 97 SER A C 1
ATOM 680 O O . SER A 1 97 ? -8.392 4.655 -9.953 1.00 96.25 97 SER A O 1
ATOM 682 N N . ASP A 1 98 ? -6.778 3.908 -8.585 1.00 97.44 98 ASP A N 1
ATOM 683 C CA . ASP A 1 98 ? -7.288 2.541 -8.520 1.00 97.44 98 ASP A CA 1
ATOM 684 C C . ASP A 1 98 ? -8.651 2.511 -7.807 1.00 97.44 98 ASP A C 1
ATOM 686 O O . ASP A 1 98 ? -8.749 2.853 -6.623 1.00 97.44 98 ASP A O 1
ATOM 690 N N . ASP A 1 99 ? -9.693 2.083 -8.515 1.00 96.12 99 ASP A N 1
ATOM 691 C CA . ASP A 1 99 ? -11.074 1.999 -8.029 1.00 96.12 99 ASP A CA 1
ATOM 692 C C . ASP A 1 99 ? -11.349 0.730 -7.201 1.00 96.12 99 ASP A C 1
ATOM 694 O O . ASP A 1 99 ? -12.393 0.614 -6.561 1.00 96.12 99 ASP A O 1
ATOM 698 N N . GLY A 1 100 ? -10.397 -0.208 -7.162 1.00 96.88 100 GLY A N 1
ATOM 699 C CA . GLY A 1 100 ? -10.531 -1.482 -6.465 1.00 96.88 100 GLY A CA 1
ATOM 700 C C . GLY A 1 100 ? -11.282 -2.560 -7.249 1.00 96.88 100 GLY A C 1
ATOM 701 O O . GLY A 1 100 ? -11.478 -3.648 -6.707 1.00 96.88 100 GLY A O 1
ATOM 702 N N . SER A 1 101 ? -11.658 -2.312 -8.505 1.00 98.19 101 SER A N 1
ATOM 703 C CA . SER A 1 101 ? -12.256 -3.312 -9.395 1.00 98.19 101 SER A CA 1
ATOM 704 C C . SER A 1 101 ? -11.252 -4.407 -9.769 1.00 98.19 101 SER A C 1
ATOM 706 O O . SER A 1 101 ? -10.034 -4.247 -9.629 1.00 98.19 101 SER A O 1
ATOM 708 N N . ALA A 1 102 ? -11.744 -5.543 -10.268 1.00 98.31 102 ALA A N 1
ATOM 709 C CA . ALA A 1 102 ? -10.860 -6.572 -10.803 1.00 98.31 102 ALA A CA 1
ATOM 710 C C . ALA A 1 102 ? -10.053 -6.015 -11.994 1.00 98.31 102 ALA A C 1
ATOM 712 O O . ALA A 1 102 ? -10.618 -5.386 -12.887 1.00 98.31 102 ALA A O 1
ATOM 713 N N . SER A 1 103 ? -8.735 -6.210 -11.999 1.00 98.50 103 SER A N 1
ATOM 714 C CA . SER A 1 103 ? -7.844 -5.708 -13.047 1.00 98.50 103 SER A CA 1
ATOM 715 C C . SER A 1 103 ? -6.558 -6.516 -13.116 1.00 98.50 103 SER A C 1
ATOM 717 O O . SER A 1 103 ? -5.932 -6.767 -12.095 1.00 98.50 103 SER A O 1
ATOM 719 N N . THR A 1 104 ? -6.131 -6.851 -14.331 1.00 98.25 104 THR A N 1
ATOM 720 C CA . THR A 1 104 ? -4.842 -7.500 -14.608 1.00 98.25 104 THR A CA 1
ATOM 721 C C . THR A 1 104 ? -3.758 -6.514 -15.049 1.00 98.25 104 THR A C 1
ATOM 723 O O . THR A 1 104 ? -2.626 -6.928 -15.284 1.00 98.25 104 THR A O 1
ATOM 726 N N . THR A 1 105 ? -4.079 -5.222 -15.179 1.00 97.75 105 THR A N 1
ATOM 727 C CA . THR A 1 105 ? -3.172 -4.195 -15.723 1.00 97.75 105 THR A CA 1
ATOM 728 C C . THR A 1 105 ? -2.704 -3.189 -14.678 1.00 97.75 105 THR A C 1
ATOM 730 O O . THR A 1 105 ? -1.600 -2.665 -14.796 1.00 97.75 105 THR A O 1
ATOM 733 N N . VAL A 1 106 ? -3.507 -2.915 -13.647 1.00 98.38 106 VAL A N 1
ATOM 734 C CA . VAL A 1 106 ? -3.147 -1.940 -12.609 1.00 98.38 106 VAL A CA 1
ATOM 735 C C . VAL A 1 106 ? -2.029 -2.510 -11.727 1.00 98.38 106 VAL A C 1
ATOM 737 O O . VAL A 1 106 ? -2.197 -3.601 -11.176 1.00 98.38 106 VAL A O 1
ATOM 740 N N . PRO A 1 107 ? -0.907 -1.788 -11.530 1.00 98.12 107 PRO A N 1
ATOM 741 C CA . PRO A 1 107 ? 0.155 -2.246 -10.649 1.00 98.12 107 PRO A CA 1
ATOM 742 C C . PRO A 1 107 ? -0.310 -2.184 -9.191 1.00 98.12 107 PRO A C 1
ATOM 744 O O . PRO A 1 107 ? -0.564 -1.121 -8.628 1.00 98.12 107 PRO A O 1
ATOM 747 N N . ARG A 1 108 ? -0.431 -3.357 -8.575 1.00 98.50 108 ARG A N 1
ATOM 748 C CA . ARG A 1 108 ? -0.822 -3.543 -7.176 1.00 98.50 108 ARG A CA 1
ATOM 749 C C . ARG A 1 108 ? 0.134 -4.490 -6.463 1.00 98.50 108 ARG A C 1
ATOM 751 O O . ARG A 1 108 ? 0.505 -5.538 -7.005 1.00 98.50 108 ARG A O 1
ATOM 758 N N . LEU A 1 109 ? 0.444 -4.147 -5.218 1.00 98.31 109 LEU A N 1
ATOM 759 C CA . LEU A 1 109 ? 1.027 -5.039 -4.219 1.00 98.31 109 LEU A CA 1
ATOM 760 C C . LEU A 1 109 ? 0.010 -5.230 -3.091 1.00 98.31 109 LEU A C 1
ATOM 762 O O . LEU A 1 109 ? -0.485 -4.253 -2.535 1.00 98.31 109 LEU A O 1
ATOM 766 N N . GLN A 1 110 ? -0.289 -6.475 -2.736 1.00 98.44 110 GLN A N 1
ATOM 767 C CA . GLN A 1 110 ? -1.233 -6.827 -1.677 1.00 98.44 110 GLN A CA 1
ATOM 768 C C . GLN A 1 110 ? -0.564 -7.715 -0.634 1.00 98.44 110 GLN A C 1
ATOM 770 O O . GLN A 1 110 ? 0.156 -8.637 -0.992 1.00 98.44 110 GLN A O 1
ATOM 775 N N . GLY A 1 111 ? -0.842 -7.501 0.646 1.00 97.88 111 GLY A N 1
ATOM 776 C CA . GLY A 1 111 ? -0.332 -8.365 1.710 1.00 97.88 111 GLY A CA 1
ATOM 777 C C . GLY A 1 111 ? -1.293 -8.456 2.882 1.00 97.88 111 GLY A C 1
ATOM 778 O O . GLY A 1 111 ? -2.177 -7.614 3.038 1.00 97.88 111 GLY A O 1
ATOM 779 N N . THR A 1 112 ? -1.141 -9.496 3.694 1.00 98.12 112 THR A N 1
ATOM 780 C CA . THR A 1 112 ? -1.940 -9.668 4.913 1.00 98.12 112 THR A CA 1
ATOM 781 C C . THR A 1 112 ? -1.483 -8.720 6.020 1.00 98.12 112 THR A C 1
ATOM 783 O O . THR A 1 112 ? -0.333 -8.280 6.051 1.00 98.12 112 THR A O 1
ATOM 786 N N . ILE A 1 113 ? -2.394 -8.419 6.944 1.00 98.19 113 ILE A N 1
ATOM 787 C CA . ILE A 1 113 ? -2.127 -7.699 8.190 1.00 98.19 113 ILE A CA 1
ATOM 788 C C . ILE A 1 113 ? -2.527 -8.600 9.353 1.00 98.19 113 ILE A C 1
ATOM 790 O O . ILE A 1 113 ? -3.641 -9.117 9.386 1.00 98.19 113 ILE A O 1
ATOM 794 N N . ALA A 1 114 ? -1.631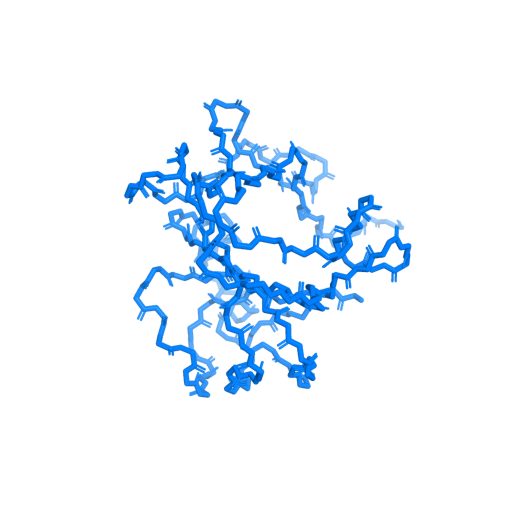 -8.767 10.319 1.00 97.62 114 ALA A N 1
ATOM 795 C CA . ALA A 1 114 ? -1.915 -9.435 11.585 1.00 97.62 114 ALA A CA 1
ATOM 796 C C . ALA A 1 114 ? -0.936 -8.958 12.664 1.00 97.62 114 ALA A C 1
ATOM 798 O O . ALA A 1 114 ? -0.025 -8.179 12.391 1.00 97.62 114 ALA A O 1
ATOM 799 N N . ALA A 1 115 ? -1.104 -9.436 13.898 1.00 95.62 115 ALA A N 1
ATOM 800 C CA . ALA A 1 115 ? -0.140 -9.154 14.961 1.00 95.62 115 ALA A CA 1
ATOM 801 C C . ALA A 1 115 ? 1.211 -9.851 14.739 1.00 95.62 115 ALA A C 1
ATOM 803 O O . ALA A 1 115 ? 2.263 -9.320 15.087 1.00 95.62 115 ALA A O 1
ATOM 804 N N . ILE A 1 116 ? 1.164 -11.046 14.151 1.00 94.25 116 ILE A N 1
ATOM 805 C CA . ILE A 1 116 ? 2.309 -11.915 13.897 1.00 94.25 116 ILE A CA 1
ATOM 806 C C . ILE A 1 116 ? 2.091 -12.689 12.595 1.00 94.25 116 ILE A C 1
ATOM 808 O O . ILE A 1 116 ? 0.951 -12.965 12.221 1.00 94.25 116 ILE A O 1
ATOM 812 N N . ASN A 1 117 ? 3.188 -13.100 11.953 1.00 92.88 117 ASN A N 1
ATOM 813 C CA . ASN A 1 117 ? 3.198 -13.957 10.760 1.00 92.88 117 ASN A CA 1
ATOM 814 C C . ASN A 1 117 ? 2.383 -13.424 9.562 1.00 92.88 117 ASN A C 1
ATOM 816 O O . ASN A 1 117 ? 1.901 -14.206 8.743 1.00 92.88 117 ASN A O 1
ATOM 820 N N . ALA A 1 118 ? 2.248 -12.103 9.438 1.00 96.12 118 ALA A N 1
ATOM 821 C CA . ALA A 1 118 ? 1.669 -11.448 8.272 1.00 96.12 118 ALA A CA 1
ATOM 822 C C . ALA A 1 118 ? 2.729 -10.726 7.434 1.00 96.12 118 ALA A C 1
ATOM 824 O O . ALA A 1 118 ? 3.854 -10.500 7.885 1.00 96.12 118 ALA A O 1
ATOM 825 N N . ASP A 1 119 ? 2.345 -10.336 6.216 1.00 96.94 119 ASP A N 1
ATOM 826 C CA . ASP A 1 119 ? 3.197 -9.514 5.351 1.00 96.94 119 ASP A CA 1
ATOM 827 C C . ASP A 1 119 ? 3.425 -8.116 5.962 1.00 96.94 119 ASP A C 1
ATOM 829 O O . ASP A 1 119 ? 4.505 -7.544 5.829 1.00 96.94 119 ASP A O 1
ATOM 833 N N . MET A 1 120 ? 2.433 -7.587 6.687 1.00 96.62 120 MET A N 1
ATOM 834 C CA . MET A 1 120 ? 2.553 -6.410 7.545 1.00 96.62 120 MET A CA 1
ATOM 835 C C . MET A 1 120 ? 2.142 -6.764 8.977 1.00 96.62 120 MET A C 1
ATOM 837 O O . MET A 1 120 ? 0.968 -6.999 9.263 1.00 96.62 120 MET A O 1
ATOM 841 N N . ASN A 1 121 ? 3.111 -6.763 9.892 1.00 96.25 121 ASN A N 1
ATOM 842 C CA . ASN A 1 121 ? 2.844 -6.984 11.311 1.00 96.25 121 ASN A CA 1
ATOM 843 C C . ASN A 1 121 ? 2.556 -5.657 12.023 1.00 96.25 121 ASN A C 1
ATOM 845 O O . ASN A 1 121 ? 3.301 -4.687 11.875 1.00 96.25 121 ASN A O 1
ATOM 849 N N . VAL A 1 122 ? 1.483 -5.627 12.811 1.00 95.00 122 VAL A N 1
ATOM 850 C CA . VAL A 1 122 ? 1.048 -4.455 13.587 1.00 95.00 122 VAL A CA 1
ATOM 851 C C . VAL A 1 122 ? 0.817 -4.848 15.040 1.00 95.00 122 VAL A C 1
ATOM 853 O O . VAL A 1 122 ? 0.324 -5.930 15.317 1.00 95.00 122 VAL A O 1
ATOM 856 N N . SER A 1 123 ? 1.119 -3.976 15.999 1.00 94.06 123 SER A N 1
ATOM 857 C CA . SER A 1 123 ? 0.886 -4.290 17.420 1.00 94.06 123 SER A CA 1
ATOM 858 C C . SER A 1 123 ? -0.600 -4.423 17.779 1.00 94.06 123 SER A C 1
ATOM 860 O O . SER A 1 123 ? -0.939 -5.098 18.747 1.00 94.06 123 SER A O 1
ATOM 862 N N . ASN A 1 124 ? -1.484 -3.788 17.004 1.00 93.94 124 ASN A N 1
ATOM 863 C CA . ASN A 1 124 ? -2.929 -3.867 17.163 1.00 93.94 124 ASN A CA 1
ATOM 864 C C . ASN A 1 124 ? -3.616 -3.820 15.791 1.00 93.94 124 ASN A C 1
ATOM 866 O O . ASN A 1 124 ? -3.399 -2.885 15.019 1.00 93.94 124 ASN A O 1
ATOM 870 N N . THR A 1 125 ? -4.452 -4.817 15.496 1.00 96.81 125 THR A N 1
ATOM 871 C CA . THR A 1 125 ? -5.265 -4.850 14.272 1.00 96.81 125 THR A CA 1
ATOM 872 C C . THR A 1 125 ? -6.595 -4.120 14.433 1.00 96.81 125 THR A C 1
ATOM 874 O O . THR A 1 125 ? -7.267 -3.882 13.437 1.00 96.81 125 THR A O 1
ATOM 877 N N . LEU A 1 126 ? -6.992 -3.741 15.651 1.00 97.44 126 LEU A N 1
ATOM 878 C CA . LEU A 1 126 ? -8.196 -2.951 15.897 1.00 97.44 126 LEU A CA 1
ATOM 879 C C . LEU A 1 126 ? -7.925 -1.483 15.580 1.00 97.44 126 LEU A C 1
ATOM 881 O O . LEU A 1 126 ? -7.235 -0.778 16.317 1.00 97.44 126 LEU A O 1
ATOM 885 N N . PHE A 1 127 ? -8.484 -1.038 14.463 1.00 97.88 127 PHE A N 1
ATOM 886 C CA . PHE A 1 127 ? -8.440 0.339 14.008 1.00 97.88 127 PHE A CA 1
ATOM 887 C C . PHE A 1 127 ? -9.715 1.017 14.488 1.00 97.88 127 PHE A C 1
ATOM 889 O O . PHE A 1 127 ? -10.811 0.509 14.259 1.00 97.88 127 PHE A O 1
ATOM 896 N N . THR A 1 128 ? -9.574 2.160 15.150 1.00 98.00 128 THR A N 1
ATOM 897 C CA . THR A 1 128 ? -10.696 2.913 15.720 1.00 98.00 128 THR A CA 1
ATOM 898 C C . THR A 1 128 ? -10.883 4.205 14.946 1.00 98.00 128 THR A C 1
ATOM 900 O O . THR A 1 128 ? -9.921 4.947 14.747 1.00 98.00 128 THR A O 1
ATOM 903 N N . ALA A 1 129 ? -12.118 4.492 14.535 1.00 98.12 129 ALA A N 1
ATOM 904 C CA . ALA A 1 129 ? -12.441 5.718 13.823 1.00 98.12 129 ALA A CA 1
ATOM 905 C C . ALA A 1 129 ? -12.015 6.968 14.613 1.00 98.12 129 ALA A C 1
ATOM 907 O O . ALA A 1 129 ? -12.105 7.007 15.842 1.00 98.12 129 ALA A O 1
ATOM 908 N N . GLY A 1 130 ? -11.536 7.990 13.906 1.00 97.62 130 GLY A N 1
ATOM 909 C CA . GLY A 1 130 ? -11.061 9.237 14.511 1.00 97.62 130 GLY A CA 1
ATOM 910 C C . GLY A 1 130 ? -9.615 9.201 15.012 1.00 97.62 130 GLY A C 1
ATOM 911 O O . GLY A 1 130 ? -9.058 10.258 15.299 1.00 97.62 130 GLY A O 1
ATOM 912 N N . GLN A 1 131 ? -8.986 8.024 15.112 1.00 97.75 131 GLN A N 1
ATOM 913 C CA . GLN A 1 131 ? -7.589 7.917 15.537 1.00 97.75 131 GLN A CA 1
ATOM 914 C C . GLN A 1 131 ? -6.633 8.056 14.345 1.00 97.75 131 GLN A C 1
ATOM 916 O O . GLN A 1 131 ? -6.913 7.510 13.273 1.00 97.75 131 GLN A O 1
ATOM 921 N N . PRO A 1 132 ? -5.491 8.748 14.500 1.00 97.69 132 PRO A N 1
ATOM 922 C CA . PRO A 1 132 ? -4.435 8.706 13.501 1.00 97.69 132 PRO A CA 1
ATOM 923 C C . PRO A 1 132 ? -3.767 7.328 13.499 1.00 97.69 132 PRO A C 1
ATOM 925 O O . PRO A 1 132 ? -3.708 6.642 14.521 1.00 97.69 132 PRO A O 1
ATOM 928 N N . TRP A 1 133 ? -3.199 6.944 12.360 1.00 97.88 133 TRP A N 1
ATOM 929 C CA . TRP A 1 133 ? -2.389 5.732 12.267 1.00 97.88 133 TRP A CA 1
ATOM 930 C C . TRP A 1 133 ? -1.222 5.934 11.309 1.00 97.88 133 TRP A C 1
ATOM 932 O O . TRP A 1 133 ? -1.402 6.475 10.217 1.00 97.88 133 TRP A O 1
ATOM 942 N N . THR A 1 134 ? -0.033 5.497 11.718 1.00 97.75 134 THR A N 1
ATOM 943 C CA . THR A 1 134 ? 1.222 5.709 10.988 1.00 97.75 134 THR A CA 1
ATOM 944 C C . THR A 1 134 ? 1.924 4.379 10.761 1.00 97.75 134 THR A C 1
ATOM 946 O O . THR A 1 134 ? 2.115 3.604 11.698 1.00 97.75 134 THR A O 1
ATOM 949 N N . LEU A 1 135 ? 2.374 4.153 9.529 1.00 97.50 135 LEU A N 1
ATOM 950 C CA . LEU A 1 135 ? 3.236 3.037 9.176 1.00 97.50 135 LEU A CA 1
ATOM 951 C C . LEU A 1 135 ? 4.703 3.469 9.264 1.00 97.50 135 LEU A C 1
ATOM 953 O O . LEU A 1 135 ? 5.217 4.187 8.405 1.00 97.50 135 LEU A O 1
ATOM 957 N N . ASN A 1 136 ? 5.387 3.018 10.313 1.00 95.12 136 ASN A N 1
ATOM 958 C CA . ASN A 1 136 ? 6.769 3.427 10.578 1.00 95.12 136 ASN A CA 1
ATOM 959 C C . ASN A 1 136 ? 7.783 2.747 9.649 1.00 95.12 136 ASN A C 1
ATOM 961 O O . ASN A 1 136 ? 8.780 3.361 9.271 1.00 95.12 136 ASN A O 1
ATOM 965 N N . TYR A 1 137 ? 7.526 1.494 9.269 1.00 95.00 137 TYR A N 1
ATOM 966 C CA . TYR A 1 137 ? 8.420 0.701 8.435 1.00 95.00 137 TYR A CA 1
ATOM 967 C C . TYR A 1 137 ? 7.651 0.041 7.295 1.00 95.00 137 TYR A C 1
ATOM 969 O O . TYR A 1 137 ? 6.626 -0.601 7.512 1.00 95.00 137 TYR A O 1
ATOM 977 N N . PHE A 1 138 ? 8.173 0.192 6.082 1.00 97.38 138 PHE A N 1
ATOM 978 C CA . PHE A 1 138 ? 7.715 -0.519 4.900 1.00 97.38 138 PHE A CA 1
ATOM 979 C C . PHE A 1 138 ? 8.919 -0.748 3.998 1.00 97.38 138 PHE A C 1
ATOM 981 O O . PHE A 1 138 ? 9.644 0.200 3.679 1.00 97.38 138 PHE A O 1
ATOM 988 N N . ALA A 1 139 ? 9.124 -1.994 3.599 1.00 96.25 139 ALA A N 1
ATOM 989 C CA . ALA A 1 139 ? 10.156 -2.366 2.656 1.00 96.25 139 ALA A CA 1
ATOM 990 C C . ALA A 1 139 ? 9.683 -3.546 1.815 1.00 96.25 139 ALA A C 1
ATOM 992 O O . ALA A 1 139 ? 8.922 -4.394 2.281 1.00 96.25 139 ALA A O 1
ATOM 993 N N . VAL A 1 140 ? 10.156 -3.591 0.577 1.00 95.12 140 VAL A N 1
ATOM 994 C CA . VAL A 1 140 ? 9.965 -4.714 -0.334 1.00 95.12 140 VAL A CA 1
ATOM 995 C C . VAL A 1 140 ? 11.337 -5.256 -0.680 1.00 95.12 140 VAL A C 1
ATOM 997 O O . VAL A 1 140 ? 12.222 -4.499 -1.076 1.00 95.12 140 VAL A O 1
ATOM 1000 N N . ALA A 1 141 ? 11.511 -6.560 -0.511 1.00 93.50 141 ALA A N 1
ATOM 1001 C CA . ALA A 1 141 ? 12.707 -7.270 -0.924 1.00 93.50 141 ALA A CA 1
ATOM 1002 C C . ALA A 1 141 ? 12.381 -8.103 -2.163 1.00 93.50 141 ALA A C 1
ATOM 1004 O O . ALA A 1 141 ? 11.354 -8.784 -2.206 1.00 93.50 141 ALA A O 1
ATOM 1005 N N . LEU A 1 142 ? 13.251 -8.044 -3.166 1.00 89.81 142 LEU A N 1
ATOM 1006 C CA . LEU A 1 142 ? 13.249 -9.033 -4.239 1.00 89.81 142 LEU A CA 1
ATOM 1007 C C . LEU A 1 142 ? 13.948 -10.313 -3.760 1.00 89.81 142 LEU A C 1
ATOM 1009 O O . LEU A 1 142 ? 14.682 -10.253 -2.768 1.00 89.81 142 LEU A O 1
ATOM 1013 N N . PRO A 1 143 ? 13.708 -11.465 -4.422 1.00 89.19 143 PRO A N 1
ATOM 1014 C CA . PRO A 1 143 ? 14.357 -12.722 -4.069 1.00 89.19 143 PRO A CA 1
ATOM 1015 C C . PRO A 1 143 ? 15.855 -12.545 -3.817 1.00 89.19 143 PRO A C 1
ATOM 1017 O O . PRO A 1 143 ? 16.548 -11.852 -4.567 1.00 89.19 143 PRO A O 1
ATOM 1020 N N . THR A 1 144 ? 16.322 -13.137 -2.719 1.00 80.75 144 THR A N 1
ATOM 1021 C CA . THR A 1 144 ? 17.714 -13.039 -2.289 1.00 80.75 144 THR A CA 1
ATOM 1022 C C . THR A 1 144 ? 18.620 -13.758 -3.273 1.00 80.75 144 THR A C 1
ATOM 1024 O O . THR A 1 144 ? 18.189 -14.587 -4.074 1.00 80.75 144 THR A O 1
ATOM 1027 N N . LEU A 1 145 ? 19.905 -13.418 -3.224 1.00 68.50 145 LEU A N 1
ATOM 1028 C CA . LEU A 1 145 ? 20.891 -14.002 -4.123 1.00 68.50 145 LEU A CA 1
ATOM 1029 C C . LEU A 1 145 ? 21.033 -15.526 -3.915 1.00 68.50 145 LEU A C 1
ATOM 1031 O O . LEU A 1 145 ? 21.376 -16.213 -4.875 1.00 68.50 145 LEU A O 1
ATOM 1035 N N . GLN A 1 146 ? 20.770 -16.021 -2.692 1.00 53.75 146 GLN A N 1
ATOM 1036 C CA . GLN A 1 146 ? 20.717 -17.423 -2.242 1.00 53.75 146 GLN A CA 1
ATOM 1037 C C . GLN A 1 146 ? 19.837 -17.541 -0.989 1.00 53.75 146 GLN A C 1
ATOM 1039 O O . GLN A 1 146 ? 19.660 -16.499 -0.306 1.00 53.75 146 GLN A O 1
#

Organism: Paracidovorax citrulli (strain AAC00-1) (NCBI:txid397945)

Foldseek 3Di:
DKAWFLQLVVCCVPPANNQRQQAQWKKWWFADDDDPHFLAFDDHD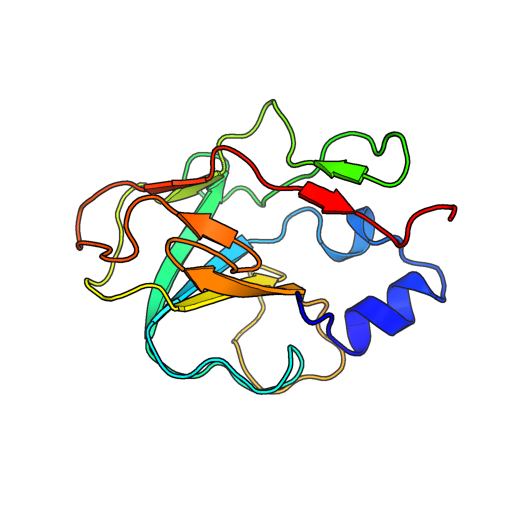TFDIWAFVQDNTGWHWDDDDQQKIWTDPPTWTKHQWGADWHFTFKMKTFHPPDPRHRHRNTTIIMWTEDCDDTPHHDVGRTGDTGHMDTDPIDMDGDDHPD

Sequence (146 aa):
MAKFSTGLRNGMLESTGFKEALQGSVLKIYGGAVPDDADAAVSGTLLATLTDNGGSGGLNFGAAAGGILSKDTAQVWKTNSIPTTGSATYFRLSPASDDGSASTTVPRLQGTIAAINADMNVSNTLFTAGQPWTLNYFAVALPTLQ

Secondary structure (DSSP, 8-state):
--EE-HHHHHHHHTT--HHHHHTTBEEEEEESSPPSSSSSPP-SEEEEEEEETTTTBPB-B---BTTEEEBPTT--EEESS-SS-EE--EEEEE-TT--S---SSS--EEEEEESSSSSEE-S--EE-TT--EEE---EEE-----